Protein AF-A0A8T3UI25-F1 (afdb_monomer_lite)

Sequence (49 aa):
IDDLGADSLDIVDLIMNLEETFNIEIPDSDAEKVATVGDVVDYIKNLVD

Structure (mmCIF, N/CA/C/O backbone):
data_AF-A0A8T3UI25-F1
#
_entry.id   AF-A0A8T3UI25-F1
#
loop_
_atom_site.group_PDB
_atom_site.id
_atom_site.type_symbol
_atom_site.label_atom_id
_atom_site.label_alt_id
_atom_site.label_comp_id
_atom_site.label_asym_id
_atom_site.label_entity_id
_atom_site.label_seq_id
_atom_site.pdbx_PDB_ins_code
_atom_site.Cartn_x
_atom_site.Cartn_y
_atom_site.Cartn_z
_atom_site.occupancy
_atom_site.B_iso_or_equiv
_atom_site.auth_seq_id
_atom_site.auth_comp_id
_atom_site.auth_asym_id
_atom_site.auth_atom_id
_atom_site.pdbx_PDB_model_num
ATOM 1 N N . ILE A 1 1 ? 7.467 -4.873 -19.308 1.00 43.62 1 ILE A N 1
ATOM 2 C CA . ILE A 1 1 ? 7.472 -3.413 -19.539 1.00 43.62 1 ILE A CA 1
ATOM 3 C C . ILE A 1 1 ? 7.017 -2.870 -18.207 1.00 43.62 1 ILE A C 1
ATOM 5 O O . ILE A 1 1 ? 5.888 -3.180 -17.858 1.00 43.62 1 ILE A O 1
ATOM 9 N N . ASP A 1 2 ? 7.942 -2.306 -17.426 1.00 51.25 2 ASP A N 1
ATOM 10 C CA . ASP A 1 2 ? 7.717 -1.890 -16.035 1.00 51.25 2 ASP A CA 1
ATOM 11 C C . ASP A 1 2 ? 6.426 -1.077 -15.931 1.00 51.25 2 ASP A C 1
ATOM 13 O O . ASP A 1 2 ? 6.303 -0.016 -16.541 1.00 51.25 2 ASP A O 1
ATOM 17 N N . ASP A 1 3 ? 5.442 -1.642 -15.227 1.00 54.12 3 ASP A N 1
ATOM 18 C CA . ASP A 1 3 ? 4.055 -1.148 -15.146 1.00 54.12 3 ASP A CA 1
ATOM 19 C C . ASP A 1 3 ? 3.947 0.157 -14.330 1.00 54.12 3 ASP A C 1
ATOM 21 O O . ASP A 1 3 ? 2.941 0.860 -14.326 1.00 54.12 3 ASP A O 1
ATOM 25 N N . LEU A 1 4 ? 5.049 0.526 -13.688 1.00 53.22 4 LEU A N 1
ATOM 26 C CA . LEU A 1 4 ? 5.327 1.812 -13.089 1.00 53.22 4 LEU A CA 1
ATOM 27 C C . LEU A 1 4 ? 6.765 2.126 -13.487 1.00 53.22 4 LEU A C 1
ATOM 29 O O . LEU A 1 4 ? 7.690 1.512 -12.970 1.00 53.22 4 LEU A O 1
ATOM 33 N N . GLY A 1 5 ? 6.995 3.085 -14.379 1.00 53.66 5 GLY A N 1
ATOM 34 C CA . GLY A 1 5 ? 8.324 3.696 -14.532 1.00 53.66 5 GLY A CA 1
ATOM 35 C C . GLY A 1 5 ? 8.689 4.556 -13.315 1.00 53.66 5 GLY A C 1
ATOM 36 O O . GLY A 1 5 ? 9.170 5.670 -13.489 1.00 53.66 5 GLY A O 1
ATOM 37 N N . ALA A 1 6 ? 8.336 4.077 -12.126 1.00 57.00 6 ALA A N 1
ATOM 38 C CA . ALA A 1 6 ? 8.401 4.748 -10.852 1.00 57.00 6 ALA A CA 1
ATOM 39 C C . ALA A 1 6 ? 9.588 4.134 -10.116 1.00 57.00 6 ALA A C 1
ATOM 41 O O . ALA A 1 6 ? 9.668 2.911 -9.959 1.00 57.00 6 ALA A O 1
ATOM 42 N N . ASP A 1 7 ? 10.554 4.973 -9.759 1.00 62.88 7 ASP A N 1
ATOM 43 C CA . ASP A 1 7 ? 11.721 4.514 -9.013 1.00 62.88 7 ASP A CA 1
ATOM 44 C C . ASP A 1 7 ? 11.239 3.935 -7.676 1.00 62.88 7 ASP A C 1
ATOM 46 O O . ASP A 1 7 ? 10.155 4.261 -7.195 1.00 62.88 7 ASP A O 1
ATOM 50 N N . SER A 1 8 ? 12.040 3.088 -7.029 1.00 67.94 8 SER A N 1
ATOM 51 C CA . SER A 1 8 ? 11.664 2.444 -5.758 1.00 67.94 8 SER A CA 1
ATOM 52 C C . SER A 1 8 ? 11.183 3.418 -4.665 1.00 67.94 8 SER A C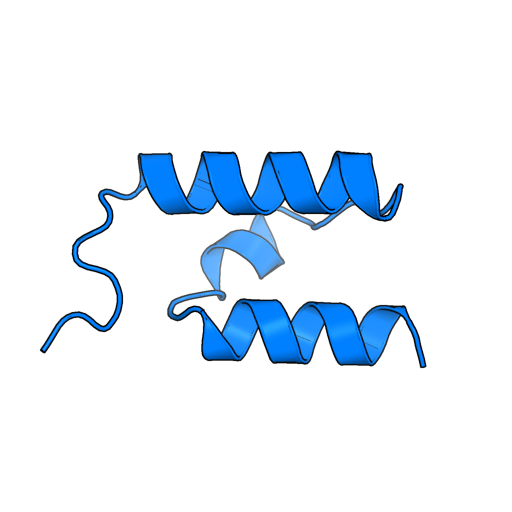 1
ATOM 54 O O . SER A 1 8 ? 10.554 2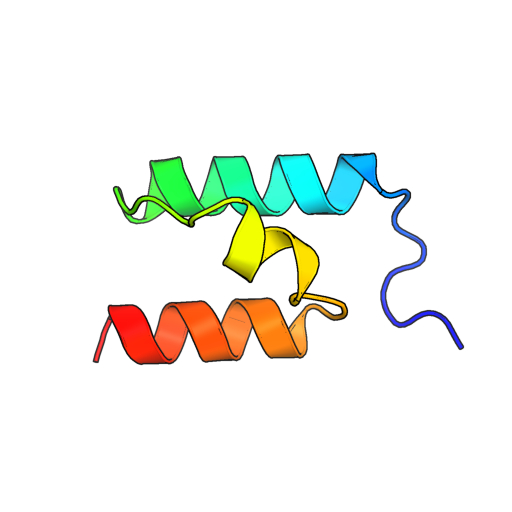.988 -3.707 1.00 67.94 8 SER A O 1
ATOM 56 N N . LEU A 1 9 ? 11.473 4.717 -4.798 1.00 75.19 9 LEU A N 1
ATOM 57 C CA . LEU A 1 9 ? 10.989 5.789 -3.924 1.00 75.19 9 LEU A CA 1
ATOM 58 C C . LEU A 1 9 ? 9.532 6.196 -4.194 1.00 75.19 9 LEU A C 1
ATOM 60 O O . LEU A 1 9 ? 8.798 6.453 -3.248 1.00 75.19 9 LEU A O 1
ATOM 64 N N . ASP A 1 10 ? 9.087 6.195 -5.450 1.00 77.50 10 ASP A N 1
ATOM 65 C CA . ASP A 1 10 ? 7.718 6.578 -5.813 1.00 77.50 10 ASP A CA 1
ATOM 66 C C . ASP A 1 10 ? 6.688 5.571 -5.264 1.00 77.50 10 ASP A C 1
ATOM 68 O O . ASP A 1 10 ? 5.566 5.936 -4.909 1.00 77.50 10 ASP A O 1
ATOM 72 N N . ILE A 1 11 ? 7.076 4.293 -5.160 1.00 75.31 11 ILE A N 1
ATOM 73 C CA . ILE A 1 11 ? 6.257 3.237 -4.542 1.00 75.31 11 ILE A CA 1
ATOM 74 C C . ILE A 1 11 ? 6.160 3.444 -3.026 1.00 75.31 11 ILE A C 1
ATOM 76 O O . ILE A 1 11 ? 5.079 3.297 -2.458 1.00 75.31 11 ILE A O 1
ATOM 80 N N . VAL A 1 12 ? 7.264 3.821 -2.376 1.00 78.31 12 VAL A N 1
ATOM 81 C CA . VAL A 1 12 ? 7.289 4.110 -0.933 1.00 78.31 12 VAL A CA 1
ATOM 82 C C . VAL A 1 12 ? 6.388 5.302 -0.613 1.00 78.31 12 VAL A C 1
ATOM 84 O O . VAL A 1 12 ? 5.549 5.207 0.281 1.00 78.31 12 VAL A O 1
ATOM 87 N N . ASP A 1 13 ? 6.479 6.380 -1.394 1.00 82.94 13 ASP A N 1
ATOM 88 C CA . ASP A 1 13 ? 5.623 7.556 -1.225 1.00 82.94 13 ASP A CA 1
ATOM 89 C C . ASP A 1 13 ? 4.139 7.217 -1.438 1.00 82.94 13 ASP A C 1
ATOM 91 O O . ASP A 1 13 ? 3.271 7.709 -0.712 1.00 82.94 13 ASP A O 1
ATOM 95 N N . LEU A 1 14 ? 3.815 6.359 -2.413 1.00 81.38 14 LEU A N 1
ATOM 96 C CA . LEU A 1 14 ? 2.446 5.891 -2.633 1.00 81.38 14 LEU A CA 1
ATOM 97 C C . LEU A 1 14 ? 1.915 5.130 -1.411 1.00 81.38 14 LEU A C 1
ATOM 99 O O . LEU A 1 14 ? 0.815 5.428 -0.950 1.00 81.38 14 LEU A O 1
ATOM 103 N N . ILE A 1 15 ? 2.689 4.182 -0.881 1.00 80.19 15 ILE A N 1
ATOM 104 C CA . ILE A 1 15 ? 2.314 3.374 0.289 1.00 80.19 15 ILE A CA 1
ATOM 105 C C . ILE A 1 15 ? 2.092 4.266 1.513 1.00 80.19 15 ILE A C 1
ATOM 107 O O . ILE A 1 15 ? 1.032 4.176 2.128 1.00 80.19 15 ILE A O 1
ATOM 111 N N . MET A 1 16 ? 3.001 5.202 1.796 1.00 83.94 1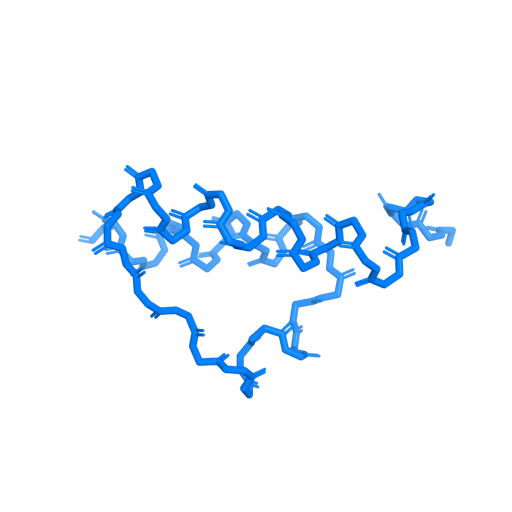6 MET A N 1
ATOM 112 C CA . MET A 1 16 ? 2.855 6.131 2.924 1.00 83.94 16 MET A CA 1
ATOM 113 C C . MET A 1 16 ? 1.591 6.998 2.818 1.00 83.94 16 MET A C 1
ATOM 115 O O . MET A 1 16 ? 0.859 7.171 3.791 1.00 83.94 16 MET A O 1
ATOM 119 N N . ASN A 1 17 ? 1.278 7.518 1.625 1.00 86.69 17 ASN A N 1
ATOM 120 C CA . ASN A 1 17 ? 0.053 8.300 1.421 1.00 86.69 17 ASN A CA 1
ATOM 121 C C . ASN A 1 17 ? -1.216 7.459 1.632 1.00 86.69 17 ASN A C 1
ATOM 123 O O . ASN A 1 17 ? -2.243 7.976 2.081 1.00 86.69 17 ASN A O 1
ATOM 127 N N . LEU A 1 18 ? -1.174 6.172 1.288 1.00 83.69 18 LEU A N 1
ATOM 128 C CA . LEU A 1 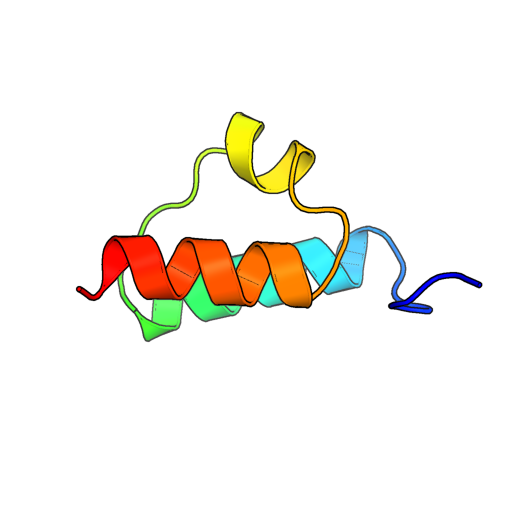18 ? -2.289 5.248 1.479 1.00 83.69 18 LEU A CA 1
ATOM 129 C C . LEU A 1 18 ? -2.487 4.904 2.955 1.00 83.69 18 LEU A C 1
ATOM 131 O O . LEU A 1 18 ? -3.625 4.915 3.424 1.00 83.69 18 LEU A O 1
ATOM 135 N N . GLU A 1 19 ? -1.400 4.664 3.684 1.00 85.06 19 GLU A N 1
ATOM 136 C CA . GLU A 1 19 ? -1.409 4.477 5.137 1.00 85.06 19 GLU A CA 1
ATOM 137 C C . GLU A 1 19 ? -2.062 5.658 5.849 1.00 85.06 19 GLU A C 1
ATOM 139 O O . GLU A 1 19 ? -2.994 5.467 6.629 1.00 85.06 19 GLU A O 1
ATOM 144 N N . GLU A 1 20 ? -1.667 6.888 5.512 1.00 88.44 20 GLU A N 1
ATOM 145 C CA . GLU A 1 20 ? -2.264 8.099 6.086 1.00 88.44 20 GLU A CA 1
ATOM 146 C C . GLU A 1 20 ? -3.732 8.289 5.673 1.00 88.44 20 GLU A C 1
ATOM 148 O O . GLU A 1 20 ? -4.577 8.617 6.507 1.00 88.44 20 GLU A O 1
ATOM 153 N N . THR A 1 21 ? -4.067 8.070 4.397 1.00 86.50 21 THR A N 1
ATOM 154 C CA . THR A 1 21 ? -5.422 8.322 3.869 1.00 86.50 21 THR A CA 1
ATOM 155 C C . THR A 1 21 ? -6.453 7.347 4.427 1.00 86.50 21 THR A C 1
ATOM 157 O O . THR A 1 21 ? -7.573 7.745 4.753 1.00 86.50 21 THR A O 1
ATOM 160 N N . PHE A 1 22 ? -6.094 6.067 4.522 1.00 83.12 22 PHE A N 1
ATOM 161 C CA . PHE A 1 22 ? -6.975 5.018 5.036 1.00 83.12 22 PHE A CA 1
ATOM 162 C C . PHE A 1 22 ? -6.757 4.745 6.526 1.00 83.12 22 PHE A C 1
ATOM 164 O O . PHE A 1 22 ? -7.501 3.965 7.120 1.00 83.12 22 PHE A O 1
ATOM 171 N N . ASN A 1 23 ? -5.784 5.422 7.139 1.00 84.31 23 ASN A N 1
ATOM 172 C CA . ASN A 1 23 ? -5.385 5.252 8.530 1.00 84.31 23 ASN A CA 1
ATOM 173 C C . ASN A 1 23 ? -5.053 3.778 8.858 1.00 84.31 23 ASN A C 1
ATOM 175 O O . ASN A 1 23 ? -5.412 3.273 9.928 1.00 84.31 23 ASN A O 1
ATOM 179 N N . ILE A 1 24 ? -4.406 3.108 7.897 1.00 81.88 24 ILE A N 1
ATOM 180 C CA . ILE A 1 24 ? -3.936 1.715 7.937 1.00 81.88 24 ILE A CA 1
ATOM 181 C C . ILE A 1 24 ? -2.416 1.684 8.107 1.00 81.88 24 ILE A C 1
ATOM 183 O O . ILE A 1 24 ? -1.745 2.685 7.887 1.00 81.88 24 ILE A O 1
ATOM 187 N N . GLU A 1 25 ? -1.877 0.524 8.464 1.00 83.06 25 GLU A N 1
ATOM 188 C CA . GLU A 1 25 ? -0.436 0.297 8.569 1.00 83.06 25 GLU A CA 1
ATOM 189 C C . GLU A 1 25 ? -0.089 -0.906 7.685 1.00 83.06 25 GLU A C 1
ATOM 191 O O . GLU A 1 25 ? -0.694 -1.978 7.820 1.00 83.06 25 GLU A O 1
ATOM 196 N N . ILE A 1 26 ? 0.817 -0.717 6.729 1.00 81.88 26 ILE A N 1
ATOM 197 C CA . ILE A 1 26 ? 1.248 -1.733 5.773 1.00 81.88 26 ILE A CA 1
ATOM 198 C C . ILE A 1 26 ? 2.630 -2.222 6.215 1.00 81.88 26 ILE A C 1
ATOM 200 O O . ILE A 1 26 ? 3.591 -1.460 6.205 1.00 81.88 26 ILE A O 1
ATOM 204 N N . PRO A 1 27 ? 2.775 -3.500 6.606 1.00 85.88 27 PRO A N 1
ATOM 205 C CA . PRO A 1 27 ? 4.074 -4.032 6.991 1.00 85.88 27 PRO A CA 1
ATOM 206 C C . PRO A 1 27 ? 5.076 -3.926 5.839 1.00 85.88 27 PRO A C 1
ATOM 208 O O . PRO A 1 27 ? 4.745 -4.288 4.709 1.00 85.88 27 PRO A O 1
ATOM 211 N N . ASP A 1 28 ? 6.329 -3.572 6.138 1.00 81.06 28 ASP A N 1
ATOM 212 C CA . ASP A 1 28 ? 7.414 -3.533 5.142 1.00 81.06 28 ASP A CA 1
ATOM 213 C C . ASP A 1 28 ? 7.510 -4.844 4.344 1.00 81.06 28 ASP A C 1
ATOM 215 O O . ASP A 1 28 ? 7.691 -4.844 3.132 1.00 81.06 28 ASP A O 1
ATOM 219 N N . SER A 1 29 ? 7.297 -5.988 5.005 1.00 82.31 29 SER A N 1
ATOM 220 C CA . SER A 1 29 ? 7.313 -7.306 4.362 1.00 82.31 29 SER A CA 1
ATOM 221 C C . SER A 1 29 ? 6.210 -7.523 3.325 1.00 82.31 29 SER A C 1
ATOM 223 O O . SER A 1 29 ? 6.319 -8.436 2.507 1.00 82.31 29 SER A O 1
ATOM 225 N N . ASP A 1 30 ? 5.116 -6.768 3.411 1.00 80.19 30 ASP A N 1
ATOM 226 C CA . ASP A 1 30 ? 4.024 -6.793 2.439 1.00 80.19 30 ASP A CA 1
ATOM 227 C C . ASP A 1 30 ? 4.211 -5.692 1.393 1.00 80.19 30 ASP A C 1
ATOM 229 O O . ASP A 1 30 ? 4.025 -5.968 0.210 1.00 80.19 30 ASP A O 1
ATOM 233 N N . ALA A 1 31 ? 4.713 -4.517 1.787 1.00 78.06 31 ALA A N 1
ATOM 234 C CA . ALA A 1 31 ? 5.164 -3.468 0.872 1.00 78.06 31 ALA A CA 1
ATOM 235 C C . ALA A 1 31 ? 6.237 -3.969 -0.116 1.00 78.06 31 ALA A C 1
ATOM 237 O O . ALA A 1 31 ? 6.157 -3.691 -1.307 1.00 78.06 31 ALA A O 1
ATOM 238 N N . GLU A 1 32 ? 7.189 -4.792 0.333 1.00 78.00 32 GLU A N 1
ATOM 239 C CA . GLU A 1 32 ? 8.213 -5.421 -0.518 1.00 78.00 32 GLU A CA 1
ATOM 240 C C . GLU A 1 32 ? 7.643 -6.422 -1.540 1.00 78.00 32 GLU A C 1
ATOM 242 O O . GLU A 1 32 ? 8.298 -6.736 -2.536 1.00 78.00 32 GLU A O 1
ATOM 247 N N . LYS A 1 33 ? 6.437 -6.957 -1.305 1.00 76.38 33 LYS A N 1
ATOM 248 C CA . LYS A 1 33 ? 5.764 -7.893 -2.226 1.00 76.38 33 LYS A CA 1
ATOM 249 C C . LYS A 1 33 ? 4.910 -7.179 -3.265 1.00 76.38 33 LYS A C 1
ATOM 251 O O . LYS A 1 33 ? 4.526 -7.803 -4.253 1.00 76.38 33 LYS A O 1
ATOM 256 N N . VAL A 1 34 ? 4.599 -5.908 -3.038 1.00 75.19 34 VAL A N 1
ATOM 257 C CA . VAL A 1 34 ? 3.864 -5.068 -3.974 1.00 75.19 34 VAL A CA 1
ATOM 258 C C . VAL A 1 34 ? 4.815 -4.671 -5.101 1.00 75.19 34 VAL A C 1
ATOM 260 O O . VAL A 1 34 ? 5.705 -3.844 -4.923 1.00 75.19 34 VAL A O 1
ATOM 263 N N . ALA A 1 35 ? 4.624 -5.262 -6.279 1.00 71.81 35 ALA A N 1
ATOM 264 C CA . ALA A 1 35 ? 5.440 -4.969 -7.457 1.00 71.81 35 ALA A CA 1
ATOM 265 C C . ALA A 1 35 ? 4.713 -4.065 -8.463 1.00 71.81 35 ALA A C 1
ATOM 267 O O . ALA A 1 35 ? 5.344 -3.463 -9.331 1.00 71.81 35 ALA A O 1
ATOM 268 N N . THR A 1 36 ? 3.385 -3.981 -8.373 1.00 76.50 36 THR A N 1
ATOM 269 C CA . THR A 1 36 ? 2.539 -3.258 -9.325 1.00 76.50 36 THR A CA 1
ATOM 270 C C . THR A 1 36 ? 1.462 -2.431 -8.623 1.00 76.50 36 THR A C 1
ATOM 272 O O . THR A 1 36 ? 1.075 -2.712 -7.489 1.00 76.50 36 THR A O 1
ATOM 275 N N . VAL A 1 37 ? 0.902 -1.437 -9.326 1.00 72.88 37 VAL A N 1
ATOM 276 C CA . VAL A 1 37 ? -0.290 -0.702 -8.847 1.00 72.88 37 VAL A CA 1
ATOM 277 C C . VAL A 1 37 ? -1.460 -1.659 -8.603 1.00 72.88 37 VAL A C 1
ATOM 279 O O . VAL A 1 37 ? -2.252 -1.438 -7.691 1.00 72.88 37 VAL A O 1
ATOM 282 N N . GLY A 1 38 ? -1.569 -2.725 -9.404 1.00 77.00 38 GLY A N 1
ATOM 283 C CA . GLY A 1 38 ? -2.584 -3.761 -9.223 1.00 77.00 38 GLY A CA 1
ATOM 284 C C . GLY A 1 38 ? -2.494 -4.413 -7.845 1.00 77.00 38 GLY A C 1
ATOM 285 O O . GLY A 1 38 ? -3.507 -4.494 -7.153 1.00 77.00 38 GLY A O 1
ATOM 286 N N . ASP A 1 39 ? -1.281 -4.763 -7.412 1.00 80.12 39 ASP A N 1
ATOM 287 C CA . ASP A 1 39 ? -1.043 -5.370 -6.098 1.00 80.12 39 ASP A CA 1
ATOM 288 C C . ASP A 1 39 ? -1.444 -4.423 -4.957 1.00 80.12 39 ASP A C 1
ATOM 290 O O . ASP A 1 39 ? -2.093 -4.852 -4.005 1.00 80.12 39 ASP A O 1
ATOM 294 N N . VAL A 1 40 ? -1.141 -3.122 -5.076 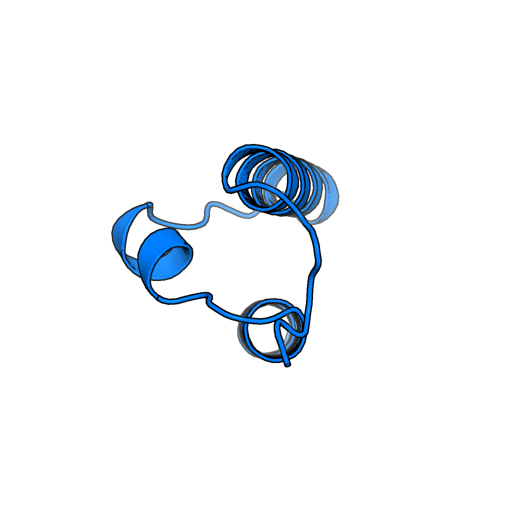1.00 77.69 40 VAL A N 1
ATOM 295 C CA . VAL A 1 40 ? -1.573 -2.098 -4.104 1.00 77.69 40 VAL A C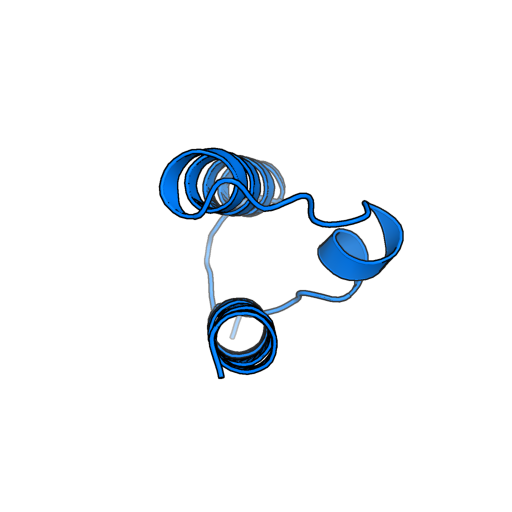A 1
ATOM 296 C C . VAL A 1 40 ? -3.096 -2.020 -4.028 1.00 77.69 40 VAL A C 1
ATOM 298 O O . VAL A 1 40 ? -3.677 -2.021 -2.943 1.00 77.69 40 VAL A O 1
ATOM 301 N N . VAL A 1 41 ? -3.759 -1.930 -5.183 1.00 80.12 41 VAL A N 1
ATOM 302 C CA . VAL A 1 41 ? -5.217 -1.781 -5.262 1.00 80.12 41 VAL A CA 1
ATOM 303 C C . VAL A 1 41 ? -5.915 -3.003 -4.676 1.00 80.12 41 VAL A C 1
ATOM 305 O O . VAL A 1 41 ? -6.897 -2.853 -3.948 1.00 80.12 41 VAL A O 1
ATOM 308 N N . ASP A 1 42 ? -5.421 -4.200 -4.972 1.00 84.25 42 ASP A N 1
ATOM 309 C CA . ASP A 1 42 ? -5.982 -5.438 -4.440 1.00 84.25 42 ASP A CA 1
ATOM 310 C C . ASP A 1 42 ? -5.704 -5.587 -2.938 1.00 84.25 42 ASP A C 1
ATOM 312 O O . ASP A 1 42 ? -6.583 -6.029 -2.196 1.00 84.25 42 ASP A O 1
ATOM 316 N N . TYR A 1 43 ? -4.540 -5.142 -2.457 1.00 80.38 43 TYR A N 1
ATOM 317 C CA . TYR A 1 43 ? -4.226 -5.100 -1.029 1.00 80.38 43 TYR A CA 1
ATOM 318 C C . TYR A 1 43 ? -5.170 -4.164 -0.259 1.00 80.38 43 TYR A C 1
ATOM 320 O O . TYR A 1 43 ? -5.745 -4.565 0.752 1.00 80.38 43 TYR A O 1
ATOM 328 N N . ILE A 1 44 ? -5.412 -2.952 -0.770 1.00 77.25 44 ILE A N 1
ATOM 329 C CA . ILE A 1 44 ? -6.349 -1.996 -0.157 1.00 77.25 44 ILE A CA 1
ATOM 330 C C . ILE A 1 44 ? -7.775 -2.542 -0.164 1.00 77.25 44 ILE A C 1
ATOM 332 O O . ILE A 1 44 ? -8.465 -2.444 0.845 1.00 77.25 44 ILE A O 1
ATOM 336 N N . LYS A 1 45 ? -8.236 -3.129 -1.275 1.00 81.25 45 LYS A N 1
ATOM 337 C CA . LYS A 1 45 ? -9.586 -3.714 -1.336 1.00 81.25 45 LYS A CA 1
ATOM 338 C C . LYS A 1 45 ? -9.793 -4.767 -0.249 1.00 81.25 45 LYS A C 1
ATOM 340 O O . LYS A 1 45 ? -10.802 -4.716 0.439 1.00 81.25 45 LYS A O 1
ATOM 345 N N . ASN A 1 46 ? -8.815 -5.650 -0.040 1.00 79.75 46 ASN A N 1
ATOM 346 C CA . ASN A 1 46 ? -8.882 -6.678 1.003 1.00 79.75 46 ASN A CA 1
ATOM 347 C C . ASN A 1 46 ? -8.860 -6.125 2.440 1.00 79.75 46 ASN A C 1
ATOM 349 O O . ASN A 1 46 ? -9.187 -6.862 3.365 1.00 79.75 46 ASN A O 1
ATOM 353 N N . LEU A 1 47 ? -8.436 -4.873 2.644 1.00 72.50 47 LEU A N 1
ATOM 354 C CA . LEU A 1 47 ? -8.431 -4.214 3.955 1.00 72.50 47 LEU A CA 1
ATOM 355 C C . LEU A 1 47 ? -9.724 -3.442 4.256 1.00 72.50 47 LEU A C 1
ATOM 357 O O . LEU A 1 47 ? -10.007 -3.184 5.425 1.00 72.50 47 LEU A O 1
ATOM 361 N N . VAL A 1 48 ? -10.461 -3.020 3.223 1.00 67.75 48 VAL A N 1
ATOM 362 C CA . VAL A 1 48 ? -11.648 -2.150 3.347 1.00 67.75 48 VAL A CA 1
ATOM 363 C C . VAL A 1 48 ? -12.969 -2.932 3.232 1.00 67.75 48 VAL A C 1
ATOM 365 O O . VAL A 1 48 ? -13.990 -2.438 3.715 1.00 67.75 48 VAL A O 1
ATOM 368 N N . ASP A 1 49 ? -12.956 -4.131 2.638 1.00 56.00 49 ASP A N 1
ATOM 369 C CA . ASP A 1 49 ? -14.080 -5.092 2.647 1.00 56.00 49 ASP A CA 1
ATOM 370 C C . ASP A 1 49 ? -14.130 -5.937 3.938 1.00 56.00 49 ASP A C 1
ATOM 372 O O . ASP A 1 49 ? -15.256 -6.171 4.446 1.00 56.00 49 ASP A O 1
#

Foldseek 3Di:
DQQDPAPPVNLVVVQVVVCVVVVHDDDPVQSVVPRHPVSVVVVVVVVVD

pLDDT: mean 75.42, std 10.62, range [43.62, 88.44]

Secondary structure (DSSP, 8-state):
--S----HHHHHHHHHHHHHHHT----HHHHTT--SHHHHHHHHHHHH-

Radius of gyration: 10.53 Å; chains: 1; bounding box: 26×16×28 Å